Protein AF-X1GJR0-F1 (afdb_monomer_lite)

InterPro domains:
  IPR002052 DNA methylase, N-6 adenine-specific, conserved site [PS00092] (35-41)
  IPR011639 Type II methyltransferase M.TaqI-like domain [PF07669] (10-105)
  IPR029063 S-adenosyl-L-methionine-dependent methyltransferase superfamily [G3DSA:3.40.50.150] (3-130)
  IPR029063 S-adenosyl-L-methionine-dependent methyltransferase superfamily [SSF53335] (30-125)
  IPR050953 N(4)/N(6)-adenine-specific DNA methyltransferase [PTHR33841] (10-127)

Organism: NCBI:txid412755

Sequence (132 aa):
MQDSTEFNRWIKTHKPFHWFLEFNNIMNNGGFDVVIGNPPYVEYARVKDEYTIKNFYTEKCGNLYAFVIEKSLNLINKNGRFGMIVPISLPSTNRMHNLRKLLETKSSHLWCSNFSDRPGTLFTGVHQKYLQ

pLDDT: mean 90.08, std 13.37, range [35.03, 98.44]

Secondary structure (DSSP, 8-state):
---HHHHHHHHHHH----HHHHTHHHHHTTSEEEEEE-----BGGGTTTT----S-TTGGG-BHHHHHHHHHHHHEEEEEEEEE---THHHH-GGGHHHHHHHHHH-SS-------SSS--SSTT--GGG--

Structure (mmCIF, N/CA/C/O backbone):
data_AF-X1GJR0-F1
#
_entry.id   AF-X1GJR0-F1
#
loop_
_atom_site.group_PDB
_atom_site.id
_atom_site.type_symbol
_atom_site.label_atom_id
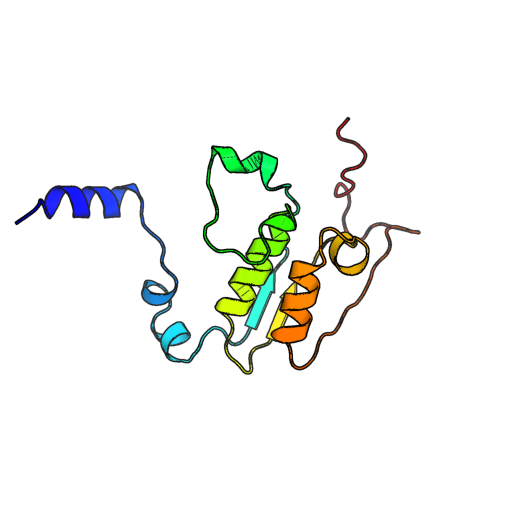_atom_site.label_alt_id
_atom_site.label_comp_id
_atom_site.label_asym_id
_atom_site.label_entity_id
_atom_site.label_seq_id
_atom_site.pdbx_PDB_ins_code
_atom_site.Cartn_x
_atom_site.Cartn_y
_atom_site.Cartn_z
_atom_site.occupancy
_atom_site.B_iso_or_equiv
_atom_site.auth_seq_id
_atom_site.auth_comp_id
_atom_site.auth_asym_id
_atom_site.auth_atom_id
_atom_site.pdbx_PDB_model_num
ATOM 1 N N . MET A 1 1 ? -23.006 32.164 -3.772 1.00 51.25 1 MET A N 1
ATOM 2 C CA . MET A 1 1 ? -23.597 30.828 -3.994 1.00 51.25 1 MET A CA 1
ATOM 3 C C . MET A 1 1 ? -23.011 30.306 -5.289 1.00 51.25 1 MET A C 1
ATOM 5 O O . MET A 1 1 ? -23.479 30.685 -6.351 1.00 51.25 1 MET A O 1
ATOM 9 N N . GLN A 1 2 ? -21.884 29.604 -5.202 1.00 52.94 2 GLN A N 1
ATOM 10 C CA . GLN A 1 2 ? -21.151 29.137 -6.376 1.00 52.94 2 GLN A CA 1
ATOM 11 C C . GLN A 1 2 ? -21.748 27.796 -6.825 1.00 52.94 2 GLN A C 1
ATOM 13 O O . GLN A 1 2 ? -22.113 26.962 -6.001 1.00 52.94 2 GLN A O 1
ATOM 18 N N . ASP A 1 3 ? -21.935 27.708 -8.131 1.00 62.53 3 ASP A N 1
ATOM 19 C CA . ASP A 1 3 ? -22.890 26.923 -8.909 1.00 62.53 3 ASP A CA 1
ATOM 20 C C . ASP A 1 3 ? -23.089 25.441 -8.507 1.00 62.53 3 ASP A C 1
ATOM 22 O O . ASP A 1 3 ? -22.300 24.551 -8.838 1.00 62.53 3 ASP A O 1
ATOM 26 N N . SER A 1 4 ? -24.211 25.146 -7.838 1.00 76.12 4 SER A N 1
ATOM 27 C CA . SER A 1 4 ? -24.639 23.772 -7.533 1.00 76.12 4 SER A CA 1
ATOM 28 C C . SER A 1 4 ? -24.904 22.948 -8.801 1.00 76.12 4 SER A C 1
ATOM 30 O O . SER A 1 4 ? -24.852 21.716 -8.761 1.00 76.12 4 SER A O 1
ATOM 32 N N . THR A 1 5 ? -25.141 23.599 -9.944 1.00 84.75 5 THR A N 1
ATOM 33 C CA . THR A 1 5 ? -25.386 22.945 -11.235 1.00 84.75 5 THR A CA 1
ATOM 34 C C . THR A 1 5 ? -24.102 22.359 -11.812 1.00 84.75 5 THR A C 1
ATOM 36 O O . THR A 1 5 ? -24.096 21.217 -12.280 1.00 84.75 5 THR A O 1
ATOM 39 N N . GLU A 1 6 ? -22.993 23.101 -11.742 1.00 90.06 6 GLU A N 1
ATOM 40 C CA . GLU A 1 6 ? -21.687 22.622 -12.205 1.00 90.06 6 GLU A CA 1
ATOM 41 C C . GLU A 1 6 ? -21.171 21.469 -11.351 1.00 90.06 6 GLU A C 1
ATOM 43 O O . GLU A 1 6 ? -20.720 20.459 -11.895 1.00 90.06 6 GLU A O 1
ATOM 48 N N . PHE A 1 7 ? -21.322 21.570 -10.029 1.00 86.69 7 PHE A N 1
ATOM 49 C CA . PHE A 1 7 ? -20.949 20.496 -9.112 1.00 86.69 7 PHE A CA 1
ATOM 50 C C . PHE A 1 7 ? -21.751 19.210 -9.370 1.00 86.69 7 PHE A C 1
ATOM 52 O O . PHE A 1 7 ? -21.175 18.129 -9.498 1.00 86.69 7 PHE A O 1
ATOM 59 N N . ASN A 1 8 ? -23.073 19.313 -9.546 1.00 89.75 8 ASN A N 1
ATOM 60 C CA . ASN A 1 8 ? -23.921 18.157 -9.858 1.00 89.75 8 ASN A CA 1
ATOM 61 C C . ASN A 1 8 ? -23.593 17.534 -11.226 1.00 89.75 8 ASN A C 1
ATOM 63 O O . ASN A 1 8 ? -23.599 16.307 -11.371 1.00 89.75 8 ASN A O 1
ATOM 67 N N . ARG A 1 9 ? -23.277 18.358 -12.235 1.00 92.31 9 ARG A N 1
ATOM 68 C CA . ARG A 1 9 ? -22.796 17.888 -13.544 1.00 92.31 9 ARG A CA 1
ATOM 69 C C . ARG A 1 9 ? -21.463 17.154 -13.408 1.00 92.31 9 ARG A C 1
ATOM 71 O O . ARG A 1 9 ? -21.296 16.092 -14.009 1.00 92.31 9 ARG A O 1
ATOM 78 N N . TRP A 1 10 ? -20.543 17.674 -12.600 1.00 92.38 10 TRP A N 1
ATOM 79 C CA . TRP A 1 10 ? -19.262 17.029 -12.326 1.00 92.38 10 TRP A CA 1
ATOM 80 C C . TRP A 1 10 ? -19.445 15.669 -11.638 1.00 92.38 10 TRP A C 1
ATOM 82 O O . TRP A 1 10 ? -18.923 14.677 -12.140 1.00 92.38 10 TRP A O 1
ATOM 92 N N . ILE A 1 11 ? -20.277 15.574 -10.592 1.00 87.75 11 ILE A N 1
ATOM 93 C CA . ILE A 1 11 ? -20.587 14.294 -9.926 1.00 87.75 11 ILE A CA 1
ATOM 94 C C . ILE A 1 11 ? -21.139 13.271 -10.925 1.00 87.75 11 ILE A C 1
ATOM 96 O O . ILE A 1 11 ? -20.665 12.135 -10.967 1.00 87.75 11 ILE A O 1
ATOM 100 N N . LYS A 1 12 ? -22.117 13.659 -11.755 1.00 88.81 12 LYS A N 1
ATOM 101 C CA . LYS A 1 12 ? -22.731 12.743 -12.734 1.00 88.81 12 LYS A CA 1
ATOM 102 C C . LYS A 1 12 ? -21.738 12.235 -13.780 1.00 88.81 12 LYS A C 1
ATOM 104 O O . LYS A 1 12 ? -21.834 11.081 -14.190 1.00 88.81 12 LYS A O 1
ATOM 109 N N . THR A 1 13 ? -20.820 13.092 -14.221 1.00 92.06 13 THR A N 1
ATOM 110 C CA . THR A 1 13 ? -19.859 12.773 -15.289 1.00 92.06 13 THR A CA 1
ATOM 111 C C . THR A 1 13 ? -18.631 12.025 -14.779 1.00 92.06 13 THR A C 1
ATOM 113 O O . THR A 1 13 ? -18.150 11.132 -15.466 1.00 92.06 13 THR A O 1
ATOM 116 N N . HIS A 1 14 ? -18.151 12.342 -13.575 1.00 88.12 14 HIS A N 1
ATOM 117 C CA . HIS A 1 14 ? -16.901 11.800 -13.036 1.00 88.12 14 HIS A CA 1
ATOM 118 C C . HIS A 1 14 ? -17.108 10.668 -12.026 1.00 88.12 14 HIS A C 1
ATOM 120 O O . HIS A 1 14 ? -16.152 9.951 -11.749 1.00 88.12 14 HIS A O 1
ATOM 126 N N . LYS A 1 15 ? -18.328 10.496 -11.486 1.00 86.62 15 LYS A N 1
ATOM 127 C CA . LYS A 1 15 ? -18.695 9.455 -10.505 1.00 86.62 15 LYS A CA 1
ATOM 128 C C . LYS A 1 15 ? -17.613 9.276 -9.427 1.00 86.62 15 LYS A C 1
ATOM 130 O O . LYS A 1 15 ? -16.987 8.217 -9.351 1.00 86.62 15 LYS A O 1
ATOM 135 N N . PRO A 1 16 ? -17.335 10.333 -8.642 1.00 89.38 16 PRO A N 1
ATOM 136 C CA . PRO A 1 16 ? -16.228 10.325 -7.700 1.00 89.38 16 PRO A CA 1
ATOM 137 C C . PRO A 1 16 ? -16.418 9.219 -6.666 1.00 89.38 16 PRO A C 1
ATOM 139 O O . PRO A 1 16 ? -17.489 9.083 -6.085 1.00 89.38 16 PRO A O 1
ATOM 142 N N . PHE A 1 17 ? -15.357 8.462 -6.412 1.00 90.44 17 PHE A N 1
ATOM 143 C CA . PHE A 1 17 ? -15.363 7.388 -5.431 1.00 90.44 17 PHE A CA 1
ATOM 144 C C . PHE A 1 17 ? -14.621 7.825 -4.168 1.00 90.44 17 PHE A C 1
ATOM 146 O O . PHE A 1 17 ? -13.474 8.280 -4.229 1.00 90.44 17 PHE A O 1
ATOM 153 N N . HIS A 1 18 ? -15.242 7.630 -3.006 1.00 92.12 18 HIS A N 1
ATOM 154 C CA . HIS A 1 18 ? -14.575 7.834 -1.726 1.00 92.12 18 HIS A CA 1
ATOM 155 C C . HIS A 1 18 ? -14.985 6.759 -0.720 1.00 92.12 18 HIS A C 1
ATOM 157 O O . HIS A 1 18 ? -16.150 6.665 -0.352 1.00 92.12 18 HIS A O 1
ATOM 163 N N . TRP A 1 19 ? -14.012 6.001 -0.204 1.00 95.00 19 TRP A N 1
ATOM 164 C CA . TRP A 1 19 ? -14.246 4.865 0.700 1.00 95.00 19 TRP A CA 1
ATOM 165 C C . TRP A 1 19 ? -15.182 5.182 1.877 1.00 95.00 19 TRP A C 1
ATOM 167 O O . TRP A 1 19 ? -16.049 4.382 2.196 1.00 95.00 19 TRP A O 1
ATOM 177 N N . PHE A 1 20 ? -15.048 6.361 2.495 1.00 94.06 20 PHE A N 1
ATOM 178 C CA . PHE A 1 20 ? -15.915 6.783 3.606 1.00 94.06 20 PHE A CA 1
ATOM 179 C C . PHE A 1 20 ? -17.382 7.009 3.207 1.00 94.06 20 PHE A C 1
ATOM 181 O O . PHE A 1 20 ? -18.270 6.818 4.034 1.00 94.06 20 PHE A O 1
ATOM 188 N N . LEU A 1 21 ? -17.636 7.434 1.965 1.00 93.31 21 LEU A N 1
ATOM 189 C CA . LEU A 1 21 ? -18.993 7.656 1.464 1.00 93.31 21 LEU A CA 1
ATOM 190 C C . LEU A 1 21 ? -19.619 6.330 1.023 1.00 93.31 21 LEU A C 1
ATOM 192 O O . LEU A 1 21 ? -20.736 6.021 1.420 1.00 93.31 21 LEU A O 1
ATOM 196 N N . GLU A 1 22 ? -18.864 5.523 0.277 1.00 95.00 22 GLU A N 1
ATOM 197 C CA . GLU A 1 22 ? -19.345 4.258 -0.298 1.00 95.00 22 GLU A CA 1
ATOM 198 C C . GLU A 1 22 ? -19.502 3.147 0.749 1.00 95.00 22 GLU A C 1
ATOM 200 O O . GLU A 1 22 ? -20.408 2.323 0.672 1.00 95.00 22 GLU A O 1
ATOM 205 N N . PHE A 1 23 ? -18.630 3.132 1.760 1.00 96.25 23 PHE A N 1
ATOM 206 C CA . PHE A 1 23 ? -18.580 2.092 2.788 1.00 96.25 23 PHE A CA 1
ATOM 207 C C . PHE A 1 23 ? -18.685 2.691 4.188 1.00 96.25 23 PHE A C 1
ATOM 209 O O . PHE A 1 23 ? -17.931 2.323 5.088 1.00 96.25 23 PHE A O 1
ATOM 216 N N . ASN A 1 24 ? -19.618 3.627 4.380 1.00 96.12 24 ASN A N 1
ATOM 217 C CA . ASN A 1 24 ? -19.720 4.416 5.608 1.00 96.12 24 ASN A CA 1
ATOM 218 C C . ASN A 1 24 ? -19.751 3.560 6.883 1.00 96.12 24 ASN A C 1
ATOM 220 O O . ASN A 1 24 ? -18.947 3.779 7.784 1.00 96.12 24 ASN A O 1
ATOM 224 N N . ASN A 1 25 ? -20.596 2.526 6.921 1.00 96.94 25 ASN A N 1
ATOM 225 C CA . ASN A 1 25 ? -20.695 1.629 8.075 1.00 96.94 25 ASN A CA 1
ATOM 226 C C . ASN A 1 25 ? -19.377 0.893 8.363 1.00 96.94 25 ASN A C 1
ATOM 228 O O . ASN A 1 25 ? -18.975 0.778 9.515 1.00 96.94 25 ASN A O 1
ATOM 232 N N . ILE A 1 26 ? -18.676 0.429 7.324 1.00 97.44 26 ILE A N 1
ATOM 233 C CA . ILE A 1 26 ? -17.396 -0.279 7.473 1.00 97.44 26 ILE A CA 1
ATOM 234 C C . ILE A 1 26 ? -16.321 0.688 7.972 1.00 97.44 26 ILE A C 1
ATOM 236 O O . ILE A 1 26 ? -15.602 0.385 8.922 1.00 97.44 26 ILE A O 1
ATOM 240 N N . MET A 1 27 ? -16.235 1.874 7.368 1.00 97.06 27 MET A N 1
ATOM 241 C CA . MET A 1 27 ? -15.238 2.876 7.739 1.00 97.06 27 MET A CA 1
ATOM 242 C C . MET A 1 27 ? -15.479 3.432 9.151 1.00 97.06 27 MET A C 1
ATOM 244 O O . MET A 1 27 ? -14.513 3.633 9.884 1.00 97.06 27 MET A O 1
ATOM 248 N N . ASN A 1 28 ? -16.737 3.608 9.571 1.00 96.12 28 ASN A N 1
ATOM 249 C CA . ASN A 1 28 ? -17.090 4.000 10.943 1.00 96.12 28 ASN A CA 1
ATOM 250 C C . ASN A 1 28 ? -16.777 2.901 11.969 1.00 96.12 28 ASN A C 1
ATOM 252 O O . ASN A 1 28 ? -16.451 3.210 13.112 1.00 96.12 28 ASN A O 1
ATOM 256 N N . ASN A 1 29 ? -16.802 1.633 11.554 1.00 96.31 29 ASN A N 1
ATOM 257 C CA . ASN A 1 29 ? -16.397 0.491 12.377 1.00 96.31 29 ASN A CA 1
ATOM 258 C C . ASN A 1 29 ? -14.875 0.239 12.349 1.00 96.31 29 ASN A C 1
ATOM 260 O O . ASN A 1 29 ? -14.400 -0.803 12.799 1.00 96.31 29 ASN A O 1
ATOM 264 N N . GLY A 1 30 ? -14.096 1.199 11.843 1.00 96.25 30 GLY A N 1
ATOM 265 C CA . GLY A 1 30 ? -12.636 1.169 11.858 1.00 96.25 30 GLY A CA 1
ATOM 266 C C . GLY A 1 30 ? -11.987 0.550 10.622 1.00 96.25 30 GLY A C 1
ATOM 267 O O . GLY A 1 30 ? -10.761 0.508 10.578 1.00 96.25 30 GLY A O 1
ATOM 268 N N . GLY A 1 31 ? -12.760 0.104 9.628 1.00 98.00 31 GLY A N 1
ATOM 269 C CA . GLY A 1 31 ? -12.252 -0.446 8.369 1.00 98.00 31 GLY A CA 1
ATOM 270 C C . GLY A 1 31 ? -12.667 -1.894 8.105 1.00 98.00 31 GLY A C 1
ATOM 271 O O . GLY A 1 31 ? -13.418 -2.506 8.863 1.00 98.00 31 GLY A O 1
ATOM 272 N N . PHE A 1 32 ? -12.166 -2.451 7.005 1.00 98.25 32 PHE A N 1
ATOM 273 C CA . PHE A 1 32 ? -12.482 -3.816 6.577 1.00 98.25 32 PHE A CA 1
ATOM 274 C C . PHE A 1 32 ? -11.885 -4.863 7.527 1.00 98.25 32 PHE A C 1
ATOM 276 O O . PHE A 1 32 ? -10.760 -4.700 7.998 1.00 98.25 32 PHE A O 1
ATOM 283 N N . ASP A 1 33 ? -12.597 -5.970 7.748 1.00 98.31 33 ASP A N 1
ATOM 284 C CA . ASP A 1 33 ? -12.073 -7.122 8.497 1.00 98.31 33 ASP A CA 1
ATOM 285 C C . ASP A 1 33 ? -11.049 -7.922 7.691 1.00 98.31 33 ASP A C 1
ATOM 287 O O . ASP A 1 33 ? -10.108 -8.494 8.242 1.00 98.31 33 ASP A O 1
ATOM 291 N N . VAL A 1 34 ? -11.230 -7.979 6.369 1.00 98.06 34 VAL A N 1
ATOM 292 C CA . VAL A 1 34 ? -10.356 -8.722 5.464 1.00 98.06 34 VAL A CA 1
ATOM 293 C C . VAL A 1 34 ? -10.128 -7.936 4.179 1.00 98.06 34 VAL A C 1
ATOM 295 O O . VAL A 1 34 ? -11.079 -7.465 3.561 1.00 98.06 34 VAL A O 1
ATOM 298 N N . VAL A 1 35 ? -8.868 -7.841 3.747 1.00 98.25 35 VAL A N 1
ATOM 299 C CA . VAL A 1 35 ? -8.500 -7.309 2.425 1.00 98.25 35 VAL A CA 1
ATOM 300 C C . VAL A 1 35 ? -7.598 -8.309 1.711 1.00 98.25 35 VAL A C 1
ATOM 302 O O . VAL A 1 35 ? -6.473 -8.551 2.141 1.00 98.25 35 VAL A O 1
ATOM 305 N N . ILE A 1 36 ? -8.069 -8.886 0.607 1.00 98.06 36 ILE A N 1
ATOM 306 C CA . ILE A 1 36 ? -7.292 -9.831 -0.204 1.00 98.06 36 ILE A CA 1
ATOM 307 C C . ILE A 1 36 ? -7.149 -9.347 -1.643 1.00 98.06 36 ILE A C 1
ATOM 309 O O . ILE A 1 36 ? -8.051 -8.695 -2.166 1.00 98.06 36 ILE A O 1
ATOM 313 N N . GLY A 1 37 ? -6.039 -9.672 -2.306 1.00 96.06 37 GLY A N 1
ATOM 314 C CA . GLY A 1 37 ? -5.884 -9.301 -3.708 1.00 96.06 37 GLY A CA 1
ATOM 315 C C . GLY A 1 37 ? -4.643 -9.832 -4.412 1.00 96.06 37 GLY A C 1
ATOM 316 O O . GLY A 1 37 ? -3.678 -10.297 -3.807 1.00 96.06 37 GLY A O 1
ATOM 317 N N . ASN A 1 38 ? -4.678 -9.709 -5.736 1.00 96.00 38 ASN A N 1
ATOM 318 C CA . ASN A 1 38 ? -3.520 -9.811 -6.612 1.00 96.00 38 ASN A CA 1
ATOM 319 C C . ASN A 1 38 ? -3.286 -8.423 -7.239 1.00 96.00 38 ASN A C 1
ATOM 321 O O . ASN A 1 38 ? -3.864 -8.127 -8.287 1.00 96.00 38 ASN A O 1
ATOM 325 N N . PRO A 1 39 ? -2.570 -7.515 -6.548 1.00 96.19 39 PRO A N 1
ATOM 326 C CA . PRO A 1 39 ? -2.377 -6.151 -7.021 1.00 96.19 39 PRO A CA 1
ATOM 327 C C . PRO A 1 39 ? -1.637 -6.099 -8.371 1.00 96.19 39 PRO A C 1
ATOM 329 O O . PRO A 1 39 ? -0.893 -7.016 -8.703 1.00 96.19 39 PRO A O 1
ATOM 332 N N . PRO A 1 40 ? -1.777 -5.013 -9.149 1.00 94.44 40 PRO A N 1
ATOM 333 C CA . PRO A 1 40 ? -1.120 -4.884 -10.447 1.00 94.44 40 PRO A CA 1
ATOM 334 C C . PRO A 1 40 ? 0.406 -4.782 -10.319 1.00 94.44 40 PRO A C 1
ATOM 336 O O . PRO A 1 40 ? 0.927 -3.997 -9.525 1.00 94.44 40 PRO A O 1
ATOM 339 N N . TYR A 1 41 ? 1.136 -5.523 -11.157 1.00 93.75 41 TYR A N 1
ATOM 340 C CA . TYR A 1 41 ? 2.607 -5.541 -11.185 1.00 93.75 41 TYR A CA 1
ATOM 341 C C . TYR A 1 41 ? 3.168 -4.584 -12.245 1.00 93.75 41 TYR A C 1
ATOM 343 O O . TYR A 1 41 ? 3.943 -4.973 -13.122 1.00 93.75 41 TYR A O 1
ATOM 351 N N . VAL A 1 42 ? 2.745 -3.323 -12.178 1.00 94.25 42 VAL A N 1
ATOM 352 C CA . VAL A 1 42 ? 3.056 -2.281 -13.167 1.00 94.25 42 VAL A CA 1
ATOM 353 C C . VAL A 1 42 ? 3.970 -1.229 -12.541 1.00 94.25 42 VAL A C 1
ATOM 355 O O . VAL A 1 42 ? 3.771 -0.812 -11.403 1.00 94.25 42 VAL A O 1
ATOM 358 N N . GLU A 1 43 ? 4.989 -0.793 -13.279 1.00 95.50 43 GLU A N 1
ATOM 359 C CA . GLU A 1 43 ? 5.858 0.304 -12.844 1.00 95.50 43 GLU A CA 1
ATOM 360 C C . GLU A 1 43 ? 5.092 1.631 -12.889 1.00 95.50 43 GLU A C 1
ATOM 362 O O . GLU A 1 43 ? 4.472 1.961 -13.899 1.00 95.50 43 GLU A O 1
ATOM 367 N N . TYR A 1 44 ? 5.166 2.415 -11.811 1.00 96.94 44 TYR A N 1
ATOM 368 C CA . TYR A 1 44 ? 4.442 3.682 -11.671 1.00 96.94 44 TYR A CA 1
ATOM 369 C C . TYR A 1 44 ? 4.756 4.655 -12.812 1.00 96.94 44 TYR A C 1
ATOM 371 O O . TYR A 1 44 ? 3.864 5.341 -13.295 1.00 96.94 44 TYR A O 1
ATOM 379 N N . ALA A 1 45 ? 5.996 4.648 -13.310 1.00 96.25 45 ALA A N 1
ATOM 380 C CA . ALA A 1 45 ? 6.413 5.462 -14.449 1.00 96.25 45 ALA A CA 1
ATOM 381 C C . ALA A 1 45 ? 5.545 5.265 -15.707 1.00 96.25 45 ALA A C 1
ATOM 383 O O . ALA A 1 45 ? 5.450 6.188 -16.502 1.00 96.25 45 ALA A O 1
ATOM 384 N N . ARG A 1 46 ? 4.891 4.105 -15.882 1.00 96.00 46 ARG A N 1
ATOM 385 C CA . ARG A 1 46 ? 4.024 3.832 -17.041 1.00 96.00 46 ARG A CA 1
ATOM 386 C C . ARG A 1 46 ? 2.650 4.495 -16.967 1.00 96.00 46 ARG A C 1
ATOM 388 O O . ARG A 1 46 ? 1.9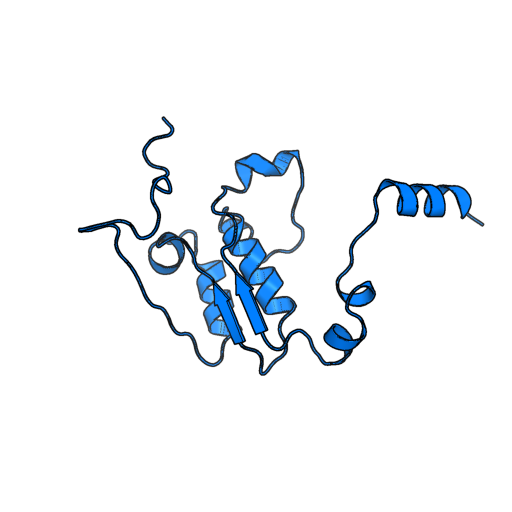95 4.585 -17.990 1.00 96.00 46 ARG A O 1
ATOM 395 N N . VAL A 1 47 ? 2.210 4.898 -15.777 1.00 95.69 47 VAL A N 1
ATOM 396 C CA . VAL A 1 47 ? 0.862 5.453 -15.543 1.00 95.69 47 VAL A CA 1
ATOM 397 C C . VAL A 1 47 ? 0.897 6.841 -14.906 1.00 95.69 47 VAL A C 1
ATOM 399 O O . VAL A 1 47 ? -0.144 7.448 -14.680 1.00 95.69 47 VAL A O 1
ATOM 402 N N . LYS A 1 48 ? 2.094 7.351 -14.591 1.00 94.25 48 LYS A N 1
ATOM 403 C CA . LYS A 1 48 ? 2.283 8.616 -13.871 1.00 94.25 48 LYS A CA 1
ATOM 404 C C . LYS A 1 48 ? 1.759 9.830 -14.646 1.00 94.25 48 LYS A C 1
ATOM 406 O O . LYS A 1 48 ? 1.380 10.820 -14.023 1.00 94.25 48 LYS A O 1
ATOM 411 N N . ASP A 1 49 ? 1.716 9.733 -15.972 1.00 95.06 49 ASP A N 1
ATOM 412 C CA . ASP A 1 49 ? 1.161 10.768 -16.849 1.00 95.06 49 ASP A CA 1
ATOM 413 C C . ASP A 1 49 ? -0.379 10.750 -16.871 1.00 95.06 49 ASP A C 1
ATOM 415 O O . ASP A 1 49 ? -1.003 11.774 -17.138 1.00 95.06 49 ASP A O 1
ATOM 419 N N . GLU A 1 50 ? -1.004 9.613 -16.542 1.00 93.69 50 GLU A N 1
ATOM 420 C CA . GLU A 1 50 ? -2.464 9.469 -16.454 1.00 93.69 50 GLU A CA 1
ATOM 421 C C . GLU A 1 50 ? -2.991 9.868 -15.072 1.00 93.69 50 GLU A C 1
ATOM 423 O O . GLU A 1 50 ? -4.029 10.522 -14.952 1.00 93.69 50 GLU A O 1
ATOM 428 N N . TYR A 1 51 ? -2.282 9.479 -14.008 1.00 91.31 51 TYR A N 1
ATOM 429 C CA . TYR A 1 51 ? -2.630 9.864 -12.647 1.00 91.31 51 TYR A CA 1
ATOM 430 C C . TYR A 1 51 ? -1.409 9.923 -11.732 1.00 91.31 51 TYR A C 1
ATOM 432 O O . TYR A 1 51 ? -0.414 9.221 -11.902 1.00 91.31 51 TYR A O 1
ATOM 440 N N . THR A 1 52 ? -1.531 10.727 -10.677 1.00 94.00 52 THR A N 1
ATOM 441 C CA . THR A 1 52 ? -0.507 10.837 -9.640 1.00 94.00 52 THR A CA 1
ATOM 442 C C . THR A 1 52 ? -1.052 10.431 -8.284 1.00 94.00 52 THR A C 1
ATOM 444 O O . THR A 1 52 ? -2.204 10.702 -7.935 1.00 94.00 52 THR A O 1
ATOM 447 N N . ILE A 1 53 ? -0.207 9.772 -7.499 1.00 94.38 53 ILE A N 1
ATOM 448 C CA . ILE A 1 53 ? -0.486 9.508 -6.090 1.00 94.38 53 ILE A CA 1
ATOM 449 C C . ILE A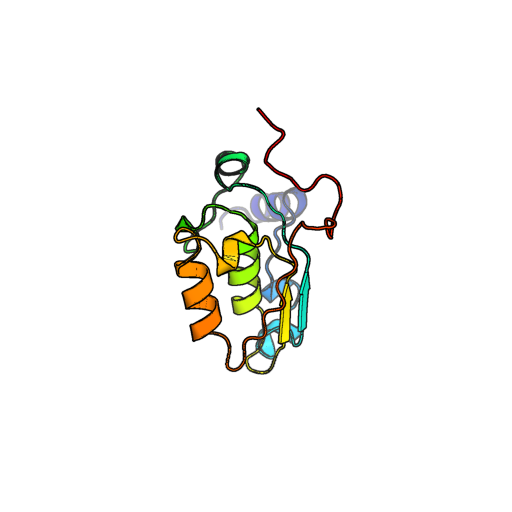 1 53 ? -0.024 10.693 -5.243 1.00 94.38 53 ILE A C 1
ATOM 451 O O . ILE A 1 53 ? 0.902 11.414 -5.607 1.00 94.38 53 ILE A O 1
ATOM 455 N N . LYS A 1 54 ? -0.669 10.894 -4.094 1.00 94.19 54 LYS A N 1
ATOM 456 C CA . LYS A 1 54 ? -0.316 11.955 -3.147 1.00 94.19 54 LYS A CA 1
ATOM 457 C C . LYS A 1 54 ? -0.103 11.357 -1.767 1.00 94.19 54 LYS A C 1
ATOM 459 O O . LYS A 1 54 ? -0.966 10.624 -1.290 1.00 94.19 54 LYS A O 1
ATOM 464 N N . ASN A 1 55 ? 1.010 11.714 -1.130 1.00 95.56 55 ASN A N 1
ATOM 465 C CA . ASN A 1 55 ? 1.339 11.353 0.254 1.00 95.56 55 ASN A CA 1
ATOM 466 C C . ASN A 1 55 ? 1.458 9.841 0.520 1.00 95.56 55 ASN A C 1
ATOM 468 O O . ASN A 1 55 ? 1.165 9.393 1.625 1.00 95.56 55 ASN A O 1
ATOM 472 N N . PHE A 1 56 ? 1.890 9.057 -0.471 1.00 97.69 56 PHE A N 1
ATOM 473 C CA . PHE A 1 56 ? 2.178 7.637 -0.268 1.00 97.69 56 PHE A CA 1
ATOM 474 C C . PHE A 1 56 ? 3.599 7.460 0.261 1.00 97.69 56 PHE A C 1
ATOM 476 O O . PHE A 1 56 ? 4.573 7.820 -0.405 1.00 97.69 56 PHE A O 1
ATOM 483 N N . TYR A 1 57 ? 3.734 6.841 1.430 1.00 98.25 57 TYR A N 1
ATOM 484 C CA . TYR A 1 57 ? 5.035 6.486 2.002 1.00 98.25 57 TYR A CA 1
ATOM 485 C C . TYR A 1 57 ? 5.829 5.540 1.085 1.00 98.25 57 TYR A C 1
ATOM 487 O O . TYR A 1 57 ? 7.067 5.560 1.031 1.00 98.25 57 TYR A O 1
ATOM 495 N N . THR A 1 58 ? 5.106 4.723 0.325 1.00 98.25 58 THR A N 1
ATOM 496 C CA . THR A 1 58 ? 5.650 3.744 -0.609 1.00 98.25 58 THR A CA 1
ATOM 497 C C . THR A 1 58 ? 5.910 4.296 -2.008 1.00 98.25 58 THR A C 1
ATOM 499 O O . THR A 1 58 ? 6.392 3.527 -2.832 1.00 98.25 58 THR A O 1
ATOM 502 N N . GLU A 1 59 ? 5.704 5.592 -2.296 1.00 97.62 59 GLU A N 1
ATOM 503 C CA . GLU A 1 59 ? 5.897 6.166 -3.647 1.00 97.62 59 GLU A CA 1
ATOM 504 C C . GLU A 1 59 ? 7.252 5.784 -4.273 1.00 97.62 59 GLU A C 1
ATOM 506 O O . GLU A 1 59 ? 7.320 5.342 -5.423 1.00 97.62 59 GLU A O 1
ATOM 511 N N . LYS A 1 60 ? 8.331 5.843 -3.479 1.00 96.50 60 LYS A N 1
ATOM 512 C CA . LYS A 1 60 ? 9.700 5.489 -3.906 1.00 96.50 60 LYS A CA 1
ATOM 513 C C . LYS A 1 60 ? 9.884 4.016 -4.304 1.00 96.50 60 LYS A C 1
ATOM 515 O O . LYS A 1 60 ? 10.884 3.685 -4.935 1.00 96.50 60 LYS A O 1
ATOM 520 N N . CYS A 1 61 ? 8.941 3.135 -3.967 1.00 97.56 61 CYS A N 1
ATOM 521 C CA . CYS A 1 61 ? 8.963 1.733 -4.390 1.00 97.56 61 CYS A CA 1
ATOM 522 C C . CYS A 1 61 ? 8.764 1.591 -5.907 1.00 97.56 61 CYS A C 1
ATOM 524 O O . CYS A 1 61 ? 9.199 0.597 -6.488 1.00 97.56 61 CYS A O 1
ATOM 526 N N . GLY A 1 62 ? 8.121 2.574 -6.549 1.00 96.38 62 GLY A N 1
ATOM 527 C CA . GLY A 1 62 ? 8.027 2.674 -8.007 1.00 96.38 62 GLY A CA 1
ATOM 528 C C . GLY A 1 62 ? 7.138 1.632 -8.688 1.00 96.38 62 GLY A C 1
ATOM 529 O O . GLY A 1 62 ? 7.071 1.624 -9.910 1.00 96.38 62 GLY A O 1
ATOM 530 N N . ASN A 1 63 ? 6.429 0.784 -7.941 1.00 97.00 63 ASN A N 1
ATOM 531 C CA . ASN A 1 63 ? 5.521 -0.215 -8.498 1.00 97.00 63 ASN A CA 1
ATOM 532 C C . ASN A 1 63 ? 4.140 -0.121 -7.841 1.00 97.00 63 ASN A C 1
ATOM 534 O O . ASN A 1 63 ? 4.039 0.037 -6.622 1.00 97.00 63 ASN A O 1
ATOM 538 N N . LEU A 1 64 ? 3.084 -0.231 -8.648 1.00 97.19 64 LEU A N 1
ATOM 539 C CA . LEU A 1 64 ? 1.707 0.014 -8.220 1.00 97.19 64 LEU A CA 1
ATOM 540 C C . LEU A 1 64 ? 1.247 -0.918 -7.100 1.00 97.19 64 LEU A C 1
ATOM 542 O O . LEU A 1 64 ? 0.460 -0.492 -6.250 1.00 97.19 64 LEU A O 1
ATOM 546 N N . TYR A 1 65 ? 1.760 -2.153 -7.034 1.00 97.38 65 TYR A N 1
ATOM 547 C CA . TYR A 1 65 ? 1.383 -3.054 -5.946 1.00 97.38 65 TYR A CA 1
ATOM 548 C C . TYR A 1 65 ? 1.745 -2.498 -4.566 1.00 97.38 65 TYR A C 1
ATOM 550 O O . TYR A 1 65 ? 1.031 -2.761 -3.600 1.00 97.38 65 TYR A O 1
ATOM 558 N N . ALA A 1 66 ? 2.813 -1.702 -4.461 1.00 98.06 66 ALA A N 1
ATOM 559 C CA . ALA A 1 66 ? 3.202 -1.088 -3.199 1.00 98.06 66 ALA A CA 1
ATOM 560 C C . ALA A 1 66 ? 2.137 -0.090 -2.720 1.00 98.06 66 ALA A C 1
ATOM 562 O O . ALA A 1 66 ? 1.788 -0.076 -1.540 1.00 98.06 66 ALA A O 1
ATOM 563 N N . PHE A 1 67 ? 1.552 0.667 -3.652 1.00 97.94 67 PHE A N 1
ATOM 564 C CA . PHE A 1 67 ? 0.511 1.650 -3.356 1.00 97.94 67 PHE A CA 1
ATOM 565 C C . PHE A 1 67 ? -0.796 0.957 -2.973 1.00 97.94 67 PHE A C 1
ATOM 567 O O . PHE A 1 67 ? -1.458 1.360 -2.020 1.00 97.94 67 PHE A O 1
ATOM 574 N N . VAL A 1 68 ? -1.154 -0.130 -3.665 1.00 97.88 68 VAL A N 1
ATOM 575 C CA . VAL A 1 68 ? -2.341 -0.922 -3.311 1.00 97.88 68 VAL A CA 1
ATOM 576 C C . VAL A 1 68 ? -2.206 -1.512 -1.909 1.00 97.88 68 VAL A C 1
ATOM 578 O O . VAL A 1 68 ? -3.164 -1.456 -1.139 1.00 97.88 68 VAL A O 1
ATOM 581 N N . ILE A 1 69 ? -1.027 -2.017 -1.539 1.00 98.31 69 ILE A N 1
ATOM 582 C CA . ILE A 1 69 ? -0.785 -2.537 -0.186 1.00 98.31 69 ILE A CA 1
ATOM 583 C C . ILE A 1 69 ? -0.877 -1.422 0.853 1.00 98.31 69 ILE A C 1
ATOM 585 O O . ILE A 1 69 ? -1.600 -1.581 1.831 1.00 98.31 69 ILE A O 1
ATOM 589 N N . GLU A 1 70 ? -0.213 -0.283 0.642 1.00 98.44 70 GLU A N 1
ATOM 590 C CA . GLU A 1 70 ? -0.304 0.851 1.571 1.00 98.44 70 GLU A CA 1
ATOM 591 C C . GLU A 1 70 ? -1.752 1.314 1.756 1.00 98.44 70 GLU A C 1
ATOM 593 O O . GLU A 1 70 ? -2.210 1.514 2.882 1.00 98.44 70 GLU A O 1
ATOM 598 N N . LYS A 1 71 ? -2.512 1.420 0.661 1.00 97.38 71 LYS A N 1
ATOM 599 C CA . LYS A 1 71 ? -3.928 1.775 0.735 1.00 97.38 71 LYS A CA 1
ATOM 600 C C . LYS A 1 71 ? -4.737 0.718 1.485 1.00 97.38 71 LYS A C 1
ATOM 602 O O . LYS A 1 71 ? -5.562 1.089 2.310 1.00 97.38 71 LYS A O 1
ATOM 607 N N . SER A 1 72 ? -4.478 -0.564 1.243 1.00 97.94 72 SER A N 1
ATOM 608 C CA . SER A 1 72 ? -5.148 -1.680 1.924 1.00 97.94 72 SER A CA 1
ATOM 609 C C . SER A 1 72 ? -4.901 -1.653 3.432 1.00 97.94 72 SER A C 1
ATOM 611 O O . SER A 1 72 ? -5.846 -1.754 4.206 1.00 97.94 72 SER A O 1
ATOM 613 N N . LEU A 1 73 ? -3.655 -1.415 3.854 1.00 97.31 73 LEU A N 1
ATOM 614 C CA . LEU A 1 73 ? -3.285 -1.273 5.266 1.00 97.31 73 LEU A CA 1
ATOM 615 C C . LEU A 1 73 ? -3.927 -0.049 5.938 1.00 97.31 73 LEU A C 1
ATOM 617 O O . LEU A 1 73 ? -4.104 -0.043 7.150 1.00 97.31 73 LEU A O 1
ATOM 621 N N . ASN A 1 74 ? -4.277 0.986 5.171 1.00 96.38 74 ASN A N 1
ATOM 622 C CA . ASN A 1 74 ? -4.997 2.157 5.680 1.00 96.38 74 ASN A CA 1
ATOM 623 C C . ASN A 1 74 ? -6.523 1.969 5.713 1.00 96.38 74 ASN A C 1
ATOM 625 O O . ASN A 1 74 ? -7.216 2.766 6.340 1.00 96.38 74 ASN A O 1
ATOM 629 N N . LEU A 1 75 ? -7.053 0.975 4.997 1.00 97.25 75 LEU A N 1
ATOM 630 C CA . LEU A 1 75 ? -8.486 0.675 4.936 1.00 97.25 75 LEU A CA 1
ATOM 631 C C . LEU A 1 75 ? -8.887 -0.475 5.861 1.00 97.25 75 LEU A C 1
ATOM 633 O O . LEU A 1 75 ? -10.072 -0.639 6.141 1.00 97.25 75 LEU A O 1
ATOM 637 N N . ILE A 1 76 ? -7.929 -1.290 6.296 1.00 97.69 76 ILE A N 1
ATOM 638 C CA . ILE A 1 76 ? -8.181 -2.426 7.172 1.00 97.69 76 ILE A CA 1
ATOM 639 C C . ILE A 1 76 ? -8.335 -1.979 8.626 1.00 97.69 76 ILE A C 1
ATOM 641 O O . ILE A 1 76 ? -7.647 -1.062 9.081 1.00 97.69 76 ILE A O 1
ATOM 645 N N . ASN A 1 77 ? -9.225 -2.638 9.365 1.00 97.06 77 ASN A N 1
ATOM 646 C CA . ASN A 1 77 ? -9.358 -2.383 10.793 1.00 97.06 77 ASN A CA 1
ATOM 647 C C . ASN A 1 77 ? -8.198 -2.999 11.597 1.00 97.06 77 ASN A C 1
ATOM 649 O O . ASN A 1 77 ? -7.444 -3.841 11.110 1.00 97.06 77 ASN A O 1
ATOM 653 N N . LYS A 1 78 ? -8.059 -2.580 12.862 1.00 95.44 78 LYS A N 1
ATOM 654 C CA . LYS A 1 78 ? -6.944 -2.964 13.752 1.00 95.44 78 LYS A CA 1
ATOM 655 C C . LYS A 1 78 ? -6.794 -4.481 13.952 1.00 95.44 78 LYS A C 1
ATOM 657 O O . LYS A 1 78 ? -5.683 -4.945 14.193 1.00 95.44 78 LYS A O 1
ATOM 662 N N . ASN A 1 79 ? -7.895 -5.228 13.884 1.00 96.19 79 ASN A N 1
ATOM 663 C CA . ASN A 1 79 ? -7.916 -6.679 14.091 1.00 96.19 79 ASN A CA 1
ATOM 664 C C . ASN A 1 79 ? -8.054 -7.452 12.768 1.00 96.19 79 ASN A C 1
ATOM 666 O O . ASN A 1 79 ? -8.197 -8.677 12.781 1.00 96.19 79 ASN A O 1
ATOM 670 N N . GLY A 1 80 ? -8.036 -6.742 11.641 1.00 97.38 80 GLY A N 1
ATOM 671 C CA . GLY A 1 80 ? -8.281 -7.310 10.335 1.00 97.38 80 GLY A CA 1
ATOM 672 C C . GLY A 1 80 ? -7.074 -8.060 9.787 1.00 97.38 80 GLY A C 1
ATOM 673 O O . GLY A 1 80 ? -5.942 -7.939 10.263 1.00 97.38 80 GLY A O 1
ATOM 674 N N . ARG A 1 81 ? -7.322 -8.863 8.754 1.00 98.00 81 ARG A N 1
ATOM 675 C CA . ARG A 1 81 ? -6.297 -9.646 8.055 1.00 98.00 81 ARG A CA 1
ATOM 676 C C . ARG A 1 81 ? -6.177 -9.197 6.610 1.00 98.00 81 ARG A C 1
ATOM 678 O O . ARG A 1 81 ? -7.172 -9.156 5.892 1.00 98.00 81 ARG A O 1
ATOM 685 N N . PHE A 1 82 ? -4.965 -8.901 6.157 1.00 97.25 82 PHE A N 1
ATOM 686 C CA . PHE A 1 82 ? -4.721 -8.636 4.744 1.00 97.25 82 PHE A CA 1
ATOM 687 C C . PHE A 1 82 ? -3.869 -9.748 4.125 1.00 97.25 82 PHE A C 1
ATOM 689 O O . PHE A 1 82 ? -3.018 -10.333 4.795 1.00 97.25 82 PHE A O 1
ATOM 696 N N . GLY A 1 83 ? -4.102 -10.045 2.849 1.00 97.69 83 GLY A N 1
ATOM 697 C CA . GLY A 1 83 ? -3.351 -11.054 2.104 1.00 97.69 83 GLY A CA 1
ATOM 698 C C . GLY A 1 83 ? -3.170 -10.639 0.652 1.00 97.69 83 GLY A C 1
ATOM 699 O O . GLY A 1 83 ? -4.138 -10.342 -0.036 1.00 97.69 83 GLY A O 1
ATOM 700 N N . MET A 1 84 ? -1.930 -10.602 0.173 1.00 97.56 84 MET A N 1
ATOM 701 C CA . MET A 1 84 ? -1.624 -10.140 -1.180 1.00 97.56 84 MET A CA 1
ATOM 702 C C . MET A 1 84 ? -0.672 -11.105 -1.871 1.00 97.56 84 MET A C 1
ATOM 704 O O . MET A 1 84 ? 0.329 -11.513 -1.284 1.00 97.56 84 MET A O 1
ATOM 708 N N . ILE A 1 85 ? -0.955 -11.425 -3.132 1.00 96.06 85 ILE A N 1
ATOM 709 C CA . ILE A 1 85 ? 0.003 -12.115 -4.001 1.00 96.06 85 ILE A CA 1
ATOM 710 C C . ILE A 1 85 ? 0.874 -11.043 -4.650 1.00 96.06 85 ILE A C 1
ATOM 712 O O . ILE A 1 85 ? 0.369 -10.171 -5.352 1.00 96.06 85 ILE A O 1
ATOM 716 N N . VAL A 1 86 ? 2.179 -11.072 -4.398 1.00 94.38 86 VAL A N 1
ATOM 717 C CA . VAL A 1 86 ? 3.106 -10.000 -4.790 1.00 94.38 86 VAL A CA 1
ATOM 718 C C . VAL A 1 86 ? 4.362 -10.560 -5.451 1.00 94.38 86 VAL A C 1
ATOM 720 O O . VAL A 1 86 ? 4.741 -11.701 -5.173 1.00 94.38 86 VAL A O 1
ATOM 723 N N . PRO A 1 87 ? 5.067 -9.772 -6.283 1.00 92.44 87 PRO A N 1
ATOM 724 C CA . PRO A 1 87 ? 6.320 -10.216 -6.873 1.00 92.44 87 PRO A CA 1
ATOM 725 C C . PRO A 1 87 ? 7.406 -10.435 -5.812 1.00 92.44 87 PRO A C 1
ATOM 727 O O . PRO A 1 87 ? 7.491 -9.701 -4.820 1.00 92.44 87 PRO A O 1
ATOM 730 N N . ILE A 1 88 ? 8.325 -11.370 -6.083 1.00 91.12 88 ILE A N 1
ATOM 731 C CA . ILE A 1 88 ? 9.469 -11.683 -5.207 1.00 91.12 88 ILE A CA 1
ATOM 732 C C . ILE A 1 88 ? 10.388 -10.473 -4.965 1.00 91.12 88 ILE A C 1
ATOM 734 O O . ILE A 1 88 ? 11.200 -10.480 -4.041 1.00 91.12 88 ILE A O 1
ATOM 738 N N . SER A 1 89 ? 10.254 -9.396 -5.750 1.00 91.56 89 SER A N 1
ATOM 739 C CA . SER A 1 89 ? 10.963 -8.136 -5.521 1.00 91.56 89 SER A CA 1
ATOM 740 C C . SER A 1 89 ? 10.651 -7.502 -4.166 1.00 91.56 89 SER A C 1
ATOM 742 O O . SER A 1 89 ? 11.503 -6.781 -3.642 1.00 91.56 89 SER A O 1
ATOM 744 N N . LEU A 1 90 ? 9.466 -7.755 -3.588 1.00 95.31 90 LEU A N 1
ATOM 745 C CA . LEU A 1 90 ? 9.087 -7.223 -2.276 1.00 95.31 90 LEU A CA 1
ATOM 746 C C . LEU A 1 90 ? 10.080 -7.650 -1.183 1.00 95.31 90 LEU A C 1
ATOM 748 O O . LEU A 1 90 ? 10.652 -6.758 -0.553 1.00 95.31 90 LEU A O 1
ATOM 752 N N . PRO A 1 91 ? 10.346 -8.950 -0.954 1.00 93.81 91 PRO A N 1
ATOM 753 C CA . PRO A 1 91 ? 11.346 -9.358 0.031 1.00 93.81 91 PRO A CA 1
ATOM 754 C C . PRO A 1 91 ? 12.797 -9.181 -0.443 1.00 93.81 91 PRO A C 1
ATOM 756 O O . PRO A 1 91 ? 13.677 -9.035 0.398 1.00 93.81 91 PRO A O 1
ATOM 759 N N . SER A 1 92 ? 13.073 -9.171 -1.754 1.00 91.56 92 SER A N 1
ATOM 760 C CA . SER A 1 92 ? 14.447 -9.341 -2.272 1.00 91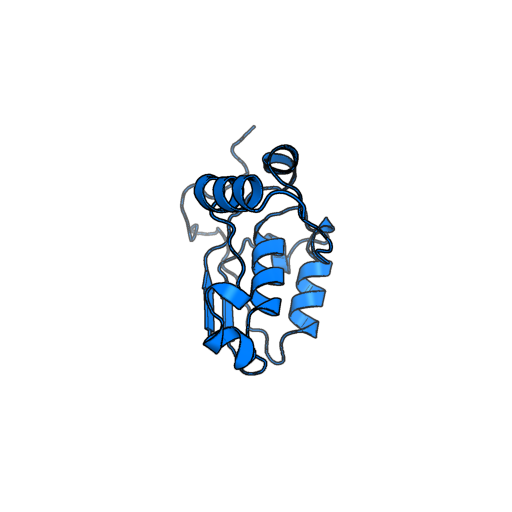.56 92 SER A CA 1
ATOM 761 C C . SER A 1 92 ? 15.164 -8.076 -2.762 1.00 91.56 92 SER A C 1
ATOM 763 O O . SER A 1 92 ? 16.341 -8.149 -3.106 1.00 91.56 92 SER A O 1
ATOM 765 N N . THR A 1 93 ? 14.508 -6.909 -2.816 1.00 93.81 93 THR A N 1
ATOM 766 C CA . THR A 1 93 ? 15.123 -5.689 -3.386 1.00 93.81 93 THR A CA 1
ATOM 767 C C . THR A 1 93 ? 15.192 -4.526 -2.401 1.00 93.81 93 THR A C 1
ATOM 769 O O . THR A 1 93 ? 14.264 -4.282 -1.629 1.00 93.81 93 THR A O 1
ATOM 772 N N . ASN A 1 94 ? 16.258 -3.724 -2.463 1.00 95.94 94 ASN A N 1
ATOM 773 C CA . ASN A 1 94 ? 16.381 -2.511 -1.640 1.00 95.94 94 ASN A CA 1
ATOM 774 C C . ASN A 1 94 ? 15.304 -1.466 -1.962 1.00 95.94 94 ASN A C 1
ATOM 776 O O . ASN A 1 94 ? 14.828 -0.780 -1.062 1.00 95.94 94 ASN A O 1
ATOM 780 N N . ARG A 1 95 ? 14.844 -1.414 -3.219 1.00 96.88 95 ARG A N 1
ATOM 781 C CA . ARG A 1 95 ? 13.771 -0.515 -3.674 1.00 96.88 95 ARG A CA 1
ATOM 782 C C . ARG A 1 95 ? 12.483 -0.656 -2.852 1.00 96.88 95 ARG A C 1
ATOM 784 O O . ARG A 1 95 ? 11.783 0.326 -2.643 1.00 96.88 95 ARG A O 1
ATOM 791 N N . MET A 1 96 ? 12.198 -1.856 -2.346 1.00 97.69 96 MET A N 1
ATOM 792 C CA . MET A 1 96 ? 10.980 -2.165 -1.586 1.00 97.69 96 MET A CA 1
ATOM 793 C C . MET A 1 96 ? 11.126 -1.950 -0.069 1.00 97.69 96 MET A C 1
ATOM 795 O O . MET A 1 96 ? 10.274 -2.394 0.699 1.00 97.69 96 MET A O 1
ATOM 799 N N . HIS A 1 97 ? 12.186 -1.266 0.381 1.00 98.12 97 HIS A N 1
ATOM 800 C CA . HIS A 1 97 ? 12.452 -1.028 1.803 1.00 98.12 97 HIS A CA 1
ATOM 801 C C . HIS A 1 97 ? 11.292 -0.328 2.525 1.00 98.12 97 HIS A C 1
ATOM 803 O O . HIS A 1 97 ? 10.853 -0.817 3.562 1.00 98.12 97 HIS A O 1
ATOM 809 N N . ASN A 1 98 ? 10.745 0.757 1.963 1.00 98.44 98 ASN A N 1
ATOM 810 C CA . ASN A 1 98 ? 9.633 1.484 2.589 1.00 98.44 98 ASN A CA 1
ATOM 811 C C . ASN A 1 98 ? 8.393 0.596 2.749 1.00 98.44 98 ASN A C 1
ATOM 813 O O . ASN A 1 98 ? 7.738 0.628 3.785 1.00 98.44 98 ASN A O 1
ATOM 817 N N . LEU A 1 99 ? 8.090 -0.236 1.752 1.00 98.44 99 LEU A N 1
ATOM 818 C CA . LEU A 1 99 ? 6.969 -1.164 1.841 1.00 98.44 99 LEU A CA 1
ATOM 819 C C . LEU A 1 99 ? 7.196 -2.223 2.927 1.00 98.44 99 LEU A C 1
ATOM 821 O O . LEU A 1 99 ? 6.290 -2.470 3.718 1.00 98.44 99 LEU A O 1
ATOM 825 N N . ARG A 1 100 ? 8.401 -2.803 3.022 1.00 98.12 100 ARG A N 1
ATOM 826 C CA . ARG A 1 100 ? 8.738 -3.729 4.119 1.00 98.12 100 ARG A CA 1
ATOM 827 C C . ARG A 1 100 ? 8.613 -3.056 5.482 1.00 98.12 100 ARG A C 1
ATOM 829 O O . ARG A 1 100 ? 7.971 -3.608 6.367 1.00 98.12 100 ARG A O 1
ATOM 836 N N . LYS A 1 101 ? 9.122 -1.828 5.621 1.00 98.19 101 LYS A N 1
ATOM 837 C CA . LYS A 1 101 ? 9.009 -1.066 6.868 1.00 98.19 101 LYS A CA 1
ATOM 838 C C . LYS A 1 101 ? 7.554 -0.782 7.238 1.00 98.19 101 LYS A C 1
ATOM 840 O O . LYS A 1 101 ? 7.182 -0.863 8.406 1.00 98.19 101 LYS A O 1
ATOM 845 N N . LEU A 1 102 ? 6.714 -0.472 6.253 1.00 98.00 102 LEU A N 1
ATOM 846 C CA . LEU A 1 102 ? 5.286 -0.271 6.472 1.00 98.00 102 LEU A CA 1
ATOM 847 C C . LEU A 1 102 ? 4.604 -1.567 6.938 1.00 98.00 102 LEU A C 1
ATOM 849 O O . LEU A 1 102 ? 3.852 -1.541 7.905 1.00 98.00 102 LEU A O 1
ATOM 853 N N . LEU A 1 103 ? 4.906 -2.698 6.298 1.00 97.69 103 LEU A N 1
ATOM 854 C CA . LEU A 1 103 ? 4.373 -4.011 6.675 1.00 97.69 103 LEU A CA 1
ATOM 855 C C . LEU A 1 103 ? 4.775 -4.401 8.102 1.00 97.69 103 LEU A C 1
ATOM 857 O O . LEU A 1 103 ? 3.912 -4.791 8.884 1.00 97.69 103 LEU A O 1
ATOM 861 N N . GLU A 1 104 ? 6.050 -4.236 8.456 1.00 96.94 104 GLU A N 1
ATOM 862 C CA . GLU A 1 104 ? 6.579 -4.494 9.803 1.00 96.94 104 GLU A CA 1
ATOM 863 C C . GLU A 1 104 ? 5.932 -3.604 10.870 1.00 96.94 104 GLU A C 1
ATOM 865 O O . GLU A 1 104 ? 5.677 -4.050 11.981 1.00 96.94 104 GLU A O 1
ATOM 870 N N . THR A 1 105 ? 5.672 -2.333 10.552 1.00 96.75 105 THR A N 1
ATOM 871 C CA . THR A 1 105 ? 5.123 -1.375 11.528 1.00 96.75 105 THR A CA 1
ATOM 872 C C . THR A 1 105 ? 3.609 -1.470 11.683 1.00 96.75 105 THR A C 1
ATOM 874 O O . THR A 1 105 ? 3.087 -1.142 12.747 1.00 96.75 105 THR A O 1
ATOM 877 N N . LYS A 1 106 ? 2.891 -1.891 10.637 1.00 96.12 106 LYS A N 1
ATOM 878 C CA . LYS A 1 106 ? 1.423 -1.977 10.629 1.00 96.12 106 LYS A CA 1
ATOM 879 C C . LYS A 1 106 ? 0.885 -3.361 10.986 1.00 96.12 106 LYS A C 1
ATOM 881 O O . LYS A 1 106 ? -0.305 -3.468 11.263 1.00 96.12 106 LYS A O 1
ATOM 886 N N . SER A 1 107 ? 1.723 -4.396 10.990 1.00 95.75 107 SER A N 1
ATOM 887 C CA . SER A 1 107 ? 1.288 -5.776 11.225 1.00 95.75 107 SER A CA 1
ATOM 888 C C . SER A 1 107 ? 1.814 -6.290 12.558 1.00 95.75 107 SER A C 1
ATOM 890 O O . SER A 1 107 ? 3.013 -6.251 12.809 1.00 95.75 107 SER A O 1
ATOM 892 N N . SER A 1 108 ? 0.935 -6.841 13.398 1.00 95.75 108 SER A N 1
ATOM 893 C CA . SER A 1 108 ? 1.369 -7.562 14.604 1.00 95.75 108 SER A CA 1
ATOM 894 C C . SER A 1 108 ? 1.979 -8.928 14.268 1.00 95.75 108 SER A C 1
ATOM 896 O O . SER A 1 108 ? 2.839 -9.422 14.986 1.00 95.75 108 SER A O 1
ATOM 898 N N . HIS A 1 109 ? 1.513 -9.542 13.177 1.00 96.38 109 HIS A N 1
ATOM 899 C CA . HIS A 1 109 ? 2.002 -10.805 12.641 1.00 96.38 109 HIS A CA 1
ATOM 900 C C . HIS A 1 109 ? 2.140 -10.667 11.128 1.00 96.38 109 HIS A C 1
ATOM 902 O O . HIS A 1 109 ? 1.223 -10.181 10.467 1.00 96.38 109 HIS A O 1
ATOM 908 N N . LEU A 1 110 ? 3.273 -11.107 10.585 1.00 96.19 110 LEU A N 1
ATOM 909 C CA . LEU A 1 110 ? 3.541 -11.085 9.153 1.00 96.19 110 LEU A CA 1
ATOM 910 C C . LEU A 1 110 ? 3.991 -12.477 8.711 1.00 96.19 110 LEU A C 1
ATOM 912 O O . LEU A 1 110 ? 5.041 -12.958 9.133 1.00 96.19 110 LEU A O 1
ATOM 916 N N . TRP A 1 111 ? 3.193 -13.114 7.857 1.00 96.38 111 TRP A N 1
ATOM 917 C CA . TRP A 1 111 ? 3.524 -14.402 7.254 1.00 96.38 111 TRP A CA 1
ATOM 918 C C . TRP A 1 111 ? 3.881 -14.210 5.788 1.00 96.38 111 TRP A C 1
ATOM 920 O O . TRP A 1 111 ? 3.123 -13.609 5.028 1.00 96.38 111 TRP A O 1
ATOM 930 N N . CYS A 1 112 ? 5.023 -14.762 5.389 1.00 93.94 112 CYS A N 1
ATOM 931 C CA . CYS A 1 112 ? 5.507 -14.713 4.018 1.00 93.94 112 CYS A CA 1
ATOM 932 C C . CYS A 1 112 ? 5.722 -16.138 3.518 1.00 93.94 112 CYS A C 1
ATOM 934 O O . CYS A 1 112 ? 6.456 -16.909 4.135 1.00 93.94 112 CYS A O 1
ATOM 936 N N . SER A 1 113 ? 5.115 -16.470 2.381 1.00 93.19 113 SER A N 1
ATOM 937 C CA . SER A 1 113 ? 5.404 -17.696 1.643 1.00 93.19 113 SER A CA 1
ATOM 938 C C . SER A 1 113 ? 6.003 -17.308 0.297 1.00 93.19 113 SER A C 1
ATOM 940 O O . SER A 1 113 ? 5.379 -16.584 -0.478 1.00 93.19 113 SER A O 1
ATOM 942 N N . ASN A 1 114 ? 7.251 -17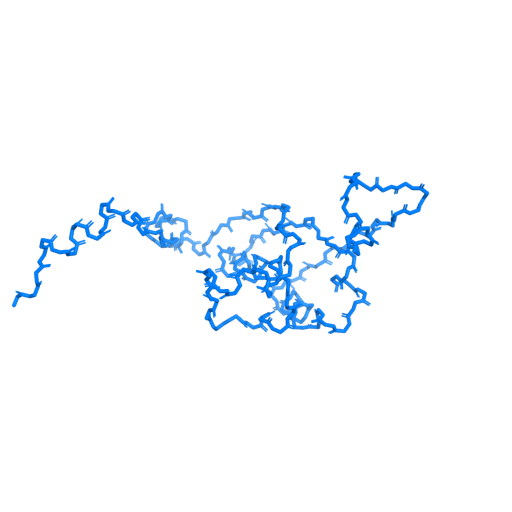.713 0.065 1.00 90.44 114 ASN A N 1
ATOM 943 C CA . ASN A 1 114 ? 8.004 -17.345 -1.127 1.00 90.44 114 ASN A CA 1
ATOM 944 C C . ASN A 1 114 ? 8.002 -18.514 -2.109 1.00 90.44 114 ASN A C 1
ATOM 946 O O . ASN A 1 114 ? 8.442 -19.609 -1.767 1.00 90.44 114 ASN A O 1
ATOM 950 N N . PHE A 1 115 ? 7.563 -18.250 -3.336 1.00 87.12 115 PHE A N 1
ATOM 951 C CA . PHE A 1 115 ? 7.542 -19.224 -4.422 1.00 87.12 115 PHE A CA 1
ATOM 952 C C . PHE A 1 115 ? 8.526 -18.776 -5.503 1.00 87.12 115 PHE A C 1
ATOM 954 O O . PHE A 1 115 ? 8.413 -17.668 -6.032 1.00 87.12 115 PHE A O 1
ATOM 961 N N . SER A 1 116 ? 9.523 -19.613 -5.797 1.00 76.75 116 SER A N 1
ATOM 962 C CA . SER A 1 116 ? 10.468 -19.386 -6.892 1.00 76.75 116 SER A CA 1
ATOM 963 C C . SER A 1 116 ? 9.862 -19.766 -8.240 1.00 76.75 116 SER A C 1
ATOM 965 O O . SER A 1 116 ? 8.919 -20.544 -8.317 1.00 76.75 116 SER A O 1
ATOM 967 N N . ASP A 1 117 ? 10.447 -19.246 -9.315 1.00 72.94 117 ASP A N 1
ATOM 968 C CA . ASP A 1 117 ? 10.120 -19.593 -10.702 1.00 72.94 117 ASP A CA 1
ATOM 969 C C . ASP A 1 117 ? 10.735 -20.926 -11.166 1.00 72.94 117 ASP A C 1
ATOM 971 O O . ASP A 1 117 ? 10.477 -21.378 -12.280 1.00 72.94 117 ASP A O 1
ATOM 975 N N . ARG A 1 118 ? 11.554 -21.560 -10.318 1.00 73.06 118 ARG A N 1
ATOM 976 C CA . ARG A 1 118 ? 12.190 -22.856 -10.570 1.00 73.06 118 ARG A CA 1
ATOM 977 C C . ARG A 1 118 ? 11.618 -23.936 -9.648 1.00 73.06 118 ARG A C 1
ATOM 979 O O . ARG A 1 118 ? 11.508 -23.673 -8.448 1.00 73.06 118 ARG A O 1
ATOM 986 N N . PRO A 1 119 ? 11.321 -25.146 -10.169 1.00 76.12 119 PRO A N 1
ATOM 987 C CA . PRO A 1 119 ? 11.404 -25.557 -11.580 1.00 76.12 119 PRO A CA 1
ATOM 988 C C . PRO A 1 119 ? 10.232 -25.063 -12.453 1.00 76.12 119 PRO A C 1
ATOM 990 O O . PRO A 1 119 ? 10.251 -25.289 -13.659 1.00 76.12 119 PRO A O 1
ATOM 993 N N . GLY A 1 120 ? 9.225 -24.400 -11.874 1.00 68.25 120 GLY A N 1
ATOM 994 C CA . GLY A 1 120 ? 8.062 -23.889 -12.597 1.00 68.25 120 GLY A CA 1
ATOM 995 C C . GLY A 1 120 ? 7.550 -22.579 -12.009 1.00 68.25 120 GLY A C 1
ATOM 996 O O . GLY A 1 120 ? 7.757 -22.280 -10.835 1.00 68.25 120 GLY A O 1
ATOM 997 N N . THR A 1 121 ? 6.881 -21.789 -12.844 1.00 75.00 121 THR A N 1
ATOM 998 C CA . THR A 1 121 ? 6.300 -20.504 -12.448 1.00 75.00 121 THR A CA 1
ATOM 999 C C . THR A 1 121 ? 4.906 -20.692 -11.869 1.00 75.00 121 THR A C 1
ATOM 1001 O O . THR A 1 121 ? 4.144 -21.537 -12.329 1.00 75.00 121 THR A O 1
ATOM 1004 N N . LEU A 1 122 ? 4.550 -19.867 -10.879 1.00 77.69 122 LEU A N 1
ATOM 1005 C CA . LEU A 1 122 ? 3.191 -19.849 -10.328 1.00 77.69 122 LEU A CA 1
ATOM 1006 C C . LEU A 1 122 ? 2.174 -19.275 -11.331 1.00 77.69 122 LEU A C 1
ATOM 1008 O O . LEU A 1 122 ? 1.023 -19.696 -11.365 1.00 77.69 122 LEU A O 1
ATOM 1012 N N . PHE A 1 123 ? 2.616 -18.327 -12.162 1.00 78.25 123 PHE A N 1
ATOM 1013 C CA . PHE A 1 123 ? 1.814 -17.689 -13.200 1.00 78.25 123 PHE A CA 1
ATOM 1014 C C . PHE A 1 123 ? 2.617 -17.596 -14.500 1.00 78.25 123 PHE A C 1
ATOM 1016 O O . PHE A 1 123 ? 3.709 -17.020 -14.533 1.00 78.25 123 PHE A O 1
ATOM 1023 N N . THR A 1 124 ? 2.061 -18.119 -15.588 1.00 71.88 124 THR A N 1
ATOM 1024 C CA . THR A 1 124 ? 2.654 -18.031 -16.927 1.00 71.88 124 THR A CA 1
ATOM 1025 C C . THR A 1 124 ? 2.557 -16.603 -17.477 1.00 71.88 124 THR A C 1
ATOM 1027 O O . THR A 1 124 ? 1.527 -15.954 -17.322 1.00 71.88 124 TH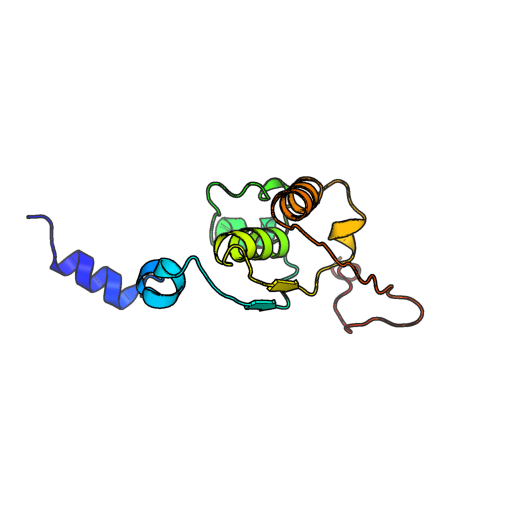R A O 1
ATOM 1030 N N . GLY A 1 125 ? 3.608 -16.106 -18.141 1.00 66.69 125 GLY A N 1
ATOM 1031 C CA . GLY A 1 125 ? 3.610 -14.778 -18.784 1.00 66.69 125 GLY A CA 1
ATOM 1032 C C . GLY A 1 125 ? 3.939 -13.587 -17.869 1.00 66.69 125 GLY A C 1
ATOM 1033 O O . GLY A 1 125 ? 3.928 -12.450 -18.326 1.00 66.69 125 GLY A O 1
ATOM 1034 N N . VAL A 1 126 ? 4.278 -13.822 -16.596 1.00 63.84 126 VAL A N 1
ATOM 1035 C CA . VAL A 1 126 ? 4.577 -12.757 -15.608 1.00 63.84 126 VAL A CA 1
ATOM 1036 C C . VAL A 1 126 ? 6.050 -12.318 -15.623 1.00 63.84 126 VAL A C 1
ATOM 1038 O O . VAL A 1 126 ? 6.439 -11.343 -14.977 1.00 63.84 126 VAL A O 1
ATOM 1041 N N . HIS A 1 127 ? 6.903 -13.000 -16.389 1.00 61.44 127 HIS A N 1
ATOM 1042 C CA . HIS A 1 127 ? 8.302 -12.613 -16.522 1.00 61.44 127 HIS A CA 1
ATOM 1043 C C . HIS A 1 127 ? 8.439 -11.280 -17.263 1.00 61.44 127 HIS A C 1
ATOM 1045 O O . HIS A 1 127 ? 8.404 -11.222 -18.487 1.00 61.44 127 HIS A O 1
ATOM 1051 N N . GLN A 1 128 ? 8.742 -10.219 -16.513 1.00 56.12 128 GLN A N 1
ATOM 1052 C CA . GLN A 1 128 ? 9.107 -8.902 -17.053 1.00 56.12 128 GLN A CA 1
ATOM 1053 C C . GLN A 1 128 ? 10.404 -8.914 -17.897 1.00 56.12 128 GLN A C 1
ATOM 1055 O O . GLN A 1 128 ? 10.798 -7.883 -18.426 1.00 56.12 128 GLN A O 1
ATOM 1060 N N . LYS A 1 129 ? 11.077 -10.067 -18.032 1.00 48.44 129 LYS A N 1
ATOM 1061 C CA . LYS A 1 129 ? 12.361 -10.226 -18.734 1.00 48.44 129 LYS A CA 1
ATOM 1062 C C . LYS A 1 129 ? 12.258 -10.292 -20.266 1.00 48.44 129 LYS A C 1
ATOM 1064 O O . LYS A 1 129 ? 13.300 -10.288 -20.905 1.00 48.44 129 LYS A O 1
ATOM 1069 N N . TYR A 1 130 ? 11.057 -10.336 -20.848 1.00 38.03 130 TYR A N 1
ATOM 1070 C CA . TYR A 1 130 ? 10.875 -10.504 -22.303 1.00 38.03 130 TYR A CA 1
ATOM 1071 C C . TYR A 1 130 ? 10.227 -9.310 -23.016 1.00 38.03 130 TYR A C 1
ATOM 1073 O O . TYR A 1 130 ? 9.782 -9.443 -24.148 1.00 38.03 130 TYR A O 1
ATOM 1081 N N . LEU A 1 131 ? 10.182 -8.142 -22.375 1.00 37.28 131 LEU A N 1
ATOM 1082 C CA . LEU A 1 131 ? 9.825 -6.886 -23.035 1.00 37.28 131 LEU A CA 1
ATOM 1083 C C . LEU A 1 131 ? 11.099 -6.040 -23.168 1.00 37.28 131 LEU A C 1
ATOM 1085 O O . LEU A 1 131 ? 11.290 -5.090 -22.407 1.00 37.28 131 LEU A O 1
ATOM 1089 N N . GLN A 1 132 ? 12.000 -6.472 -24.056 1.00 35.03 132 GLN A N 1
ATOM 1090 C CA . GLN A 1 132 ? 13.047 -5.623 -24.637 1.00 35.03 132 GLN A CA 1
ATOM 1091 C C . GLN A 1 132 ? 12.552 -5.093 -25.977 1.00 35.03 132 GLN A C 1
ATOM 1093 O O . GLN A 1 132 ? 11.899 -5.884 -26.694 1.00 35.03 132 GLN A O 1
#

Radius of gyration: 18.15 Å; chains: 1; bounding box: 42×56×39 Å

Foldseek 3Di:
DPDPPVVVVCCVVVVDDDCCVVVVVQVVVQADQEAEEAWDFDFCVVCVVVDDDDPDLLVQLRGRVLVVLSVRLNRHGLNHDYYYDDDPCCVPPPSNVSSVVCCVVSDPDDDDDDDDPPPHDPDPPPPPPPPD